Protein AF-A0A965U1M2-F1 (afdb_monomer_lite)

Foldseek 3Di:
DDFDADDPDDPVVVQPQLLQDVLNVNDRDDDPDDDDDDPDDRVVVVVLCCVQQVVFFDADWDQDPPRDTDGHRRDGPADPVQVVVCVVCVRVVNNVQWHQDPVVRDIDGD

pLDDT: mean 90.51, std 5.92, range [64.38, 96.31]

Structure (mmCIF, N/CA/C/O backbone):
data_AF-A0A965U1M2-F1
#
_entry.id   AF-A0A965U1M2-F1
#
loop_
_atom_site.group_PDB
_atom_site.id
_atom_site.type_symbol
_atom_site.label_atom_id
_atom_site.label_alt_id
_atom_site.label_comp_id
_atom_site.label_asym_id
_atom_site.label_entity_id
_atom_site.label_seq_id
_atom_site.pdbx_PDB_ins_code
_atom_site.Cartn_x
_atom_site.Cartn_y
_atom_site.Cartn_z
_atom_site.occupancy
_atom_site.B_iso_or_equiv
_atom_site.auth_seq_id
_atom_site.auth_comp_id
_atom_site.auth_asym_id
_atom_site.auth_atom_id
_atom_site.pdbx_PDB_model_num
ATOM 1 N N . LEU A 1 1 ? -6.083 -5.185 -7.635 1.00 93.50 1 LEU A N 1
ATOM 2 C CA . LEU A 1 1 ? -4.696 -5.241 -7.127 1.00 93.50 1 LEU A CA 1
ATOM 3 C C . LEU A 1 1 ? -4.208 -3.813 -6.994 1.00 93.50 1 LEU A C 1
ATOM 5 O O . LEU A 1 1 ? -4.268 -3.087 -7.980 1.00 93.50 1 LEU A O 1
ATOM 9 N N . TYR A 1 2 ? -3.771 -3.415 -5.805 1.00 96.06 2 TYR A N 1
ATOM 10 C CA . TYR A 1 2 ? -3.391 -2.030 -5.535 1.00 96.06 2 TYR A CA 1
ATOM 11 C C . TYR A 1 2 ? -2.077 -1.968 -4.776 1.00 96.06 2 TYR A C 1
ATOM 13 O O . TYR A 1 2 ? -1.844 -2.778 -3.881 1.00 96.06 2 TYR A O 1
ATOM 21 N N . LYS A 1 3 ? -1.234 -1.002 -5.140 1.00 94.69 3 LYS A N 1
ATOM 22 C CA . LYS A 1 3 ? -0.037 -0.655 -4.382 1.00 94.69 3 LYS A CA 1
ATOM 23 C C . LYS A 1 3 ? -0.384 0.460 -3.403 1.00 94.69 3 LYS A C 1
ATOM 25 O O . LYS A 1 3 ? -0.954 1.463 -3.826 1.00 94.69 3 LYS A O 1
ATOM 30 N N . VAL A 1 4 ? -0.009 0.309 -2.139 1.00 94.12 4 VAL A N 1
ATOM 31 C CA . VAL A 1 4 ? -0.118 1.360 -1.120 1.00 94.12 4 VAL A CA 1
ATOM 32 C C . VAL A 1 4 ? 1.272 1.614 -0.560 1.00 94.12 4 VAL A C 1
ATOM 34 O O . VAL A 1 4 ? 1.924 0.691 -0.085 1.00 94.12 4 VAL A O 1
ATOM 37 N N . GLY A 1 5 ? 1.725 2.860 -0.632 1.00 90.69 5 GLY A N 1
ATOM 38 C CA . GLY A 1 5 ? 3.035 3.280 -0.150 1.00 90.69 5 GLY A CA 1
ATOM 39 C C . GLY A 1 5 ? 3.073 4.790 0.036 1.00 90.69 5 GLY A C 1
ATOM 40 O O . GLY A 1 5 ? 2.099 5.482 -0.269 1.00 90.69 5 GLY A O 1
ATOM 41 N N . TYR A 1 6 ? 4.196 5.299 0.532 1.00 90.00 6 TYR A N 1
ATOM 42 C CA . TYR A 1 6 ? 4.412 6.733 0.697 1.00 90.00 6 TYR A CA 1
ATOM 43 C C . TYR A 1 6 ? 5.497 7.238 -0.259 1.00 90.00 6 TYR A C 1
ATOM 45 O O . TYR A 1 6 ? 6.340 6.482 -0.742 1.00 90.00 6 TYR A O 1
ATOM 53 N N . SER A 1 7 ? 5.486 8.539 -0.5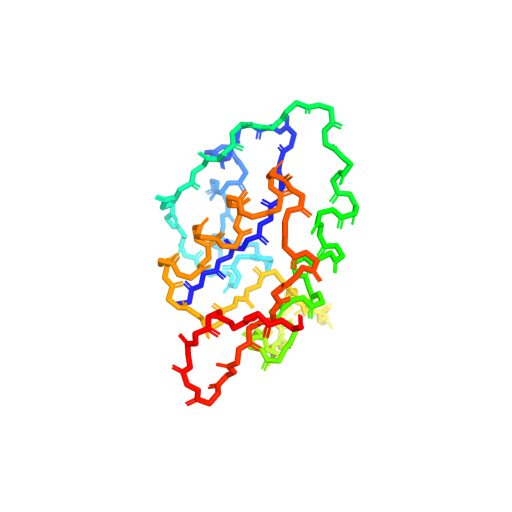31 1.00 89.44 7 SER A N 1
ATOM 54 C CA . SER A 1 7 ? 6.534 9.206 -1.299 1.00 89.44 7 SER A CA 1
ATOM 55 C C . SER A 1 7 ? 6.780 10.593 -0.723 1.00 89.44 7 SER A C 1
ATOM 57 O O . SER A 1 7 ? 5.840 11.275 -0.327 1.00 89.44 7 SER A O 1
ATOM 59 N N . THR A 1 8 ? 8.044 11.010 -0.670 1.00 88.81 8 THR A N 1
ATOM 60 C CA . THR A 1 8 ? 8.440 12.388 -0.328 1.00 88.81 8 THR A CA 1
ATOM 61 C C . THR A 1 8 ? 8.590 13.274 -1.565 1.00 88.81 8 THR A C 1
ATOM 63 O O . THR A 1 8 ? 8.725 14.487 -1.441 1.00 88.81 8 THR A O 1
ATOM 66 N N . THR A 1 9 ? 8.572 12.675 -2.756 1.00 90.44 9 THR A N 1
ATOM 67 C CA . THR A 1 9 ? 8.555 13.357 -4.053 1.00 90.44 9 THR A CA 1
ATOM 68 C C . THR A 1 9 ? 7.218 13.130 -4.750 1.00 90.44 9 THR A C 1
ATOM 70 O O . THR A 1 9 ? 6.442 12.252 -4.358 1.00 90.44 9 THR A O 1
ATOM 73 N N . GLU A 1 10 ? 6.940 13.893 -5.808 1.00 92.12 10 GLU A N 1
ATOM 74 C CA . GLU A 1 10 ? 5.717 13.720 -6.590 1.00 92.12 10 GLU A CA 1
ATOM 75 C C . GLU A 1 10 ? 5.544 12.272 -7.074 1.00 92.12 10 GLU A C 1
ATOM 77 O O . GLU A 1 10 ? 6.420 11.693 -7.725 1.00 92.12 10 GLU A O 1
ATOM 82 N N . VAL A 1 11 ? 4.366 11.697 -6.808 1.00 92.44 11 VAL A N 1
ATOM 83 C CA . VAL A 1 11 ? 4.033 10.310 -7.181 1.00 92.44 11 VAL A CA 1
ATOM 84 C C . VAL A 1 11 ? 4.200 10.089 -8.684 1.00 92.44 11 VAL A C 1
ATOM 86 O O . VAL A 1 11 ? 4.684 9.042 -9.110 1.00 92.44 11 VAL A O 1
ATOM 89 N N . LYS A 1 12 ? 3.862 11.100 -9.496 1.00 92.75 12 LYS A N 1
ATOM 90 C CA . LYS A 1 12 ? 3.996 11.053 -10.954 1.00 92.75 12 LYS A CA 1
ATOM 91 C C . LYS A 1 12 ? 5.435 10.793 -11.392 1.00 92.75 12 LYS A C 1
ATOM 93 O O . LYS A 1 12 ? 5.639 9.992 -12.297 1.00 92.75 12 LYS A O 1
ATOM 98 N N . GLU A 1 13 ? 6.413 11.418 -10.743 1.00 92.75 13 GLU A N 1
ATOM 99 C CA . GLU A 1 13 ? 7.834 11.206 -11.031 1.00 92.75 13 GLU A CA 1
ATOM 100 C C . GLU A 1 13 ? 8.279 9.803 -10.613 1.00 92.75 13 GLU A C 1
ATOM 102 O O . GLU A 1 13 ? 8.998 9.129 -11.351 1.00 92.75 13 GLU A O 1
ATOM 107 N N . ARG A 1 14 ? 7.784 9.320 -9.467 1.00 91.12 14 ARG A N 1
ATOM 108 C CA . ARG A 1 14 ? 8.148 8.011 -8.915 1.00 91.12 14 ARG A CA 1
ATOM 109 C C . ARG A 1 14 ? 7.670 6.832 -9.770 1.00 91.12 14 ARG A C 1
ATOM 111 O O . ARG A 1 14 ? 8.302 5.780 -9.726 1.00 91.12 14 ARG A O 1
ATOM 118 N N . ILE A 1 15 ? 6.589 6.990 -10.538 1.00 93.69 15 ILE A N 1
ATOM 119 C CA . ILE A 1 15 ? 6.029 5.913 -11.374 1.00 93.69 15 ILE A CA 1
ATOM 120 C C . ILE A 1 15 ? 6.476 5.952 -12.843 1.00 93.69 15 ILE A C 1
ATOM 122 O O . ILE A 1 15 ? 6.125 5.046 -13.598 1.00 93.69 15 ILE A O 1
ATOM 126 N N . LYS A 1 16 ? 7.249 6.962 -13.278 1.00 93.38 16 LYS A N 1
ATOM 127 C CA . LYS A 1 16 ? 7.658 7.109 -14.693 1.00 93.38 16 LYS A CA 1
ATOM 128 C C . LYS A 1 16 ? 8.357 5.872 -15.255 1.00 93.38 16 LYS A C 1
ATOM 130 O O . LYS A 1 16 ? 8.168 5.547 -16.422 1.00 93.38 16 LYS A O 1
ATOM 135 N N . ASN A 1 17 ? 9.148 5.190 -14.429 1.00 93.31 17 ASN A N 1
ATOM 136 C CA . ASN A 1 17 ? 9.928 4.018 -14.818 1.00 93.31 17 ASN A CA 1
ATOM 137 C C . ASN A 1 17 ? 9.340 2.696 -14.285 1.00 93.31 17 ASN A C 1
ATOM 139 O O . ASN A 1 17 ? 10.049 1.698 -14.187 1.00 93.31 17 ASN A O 1
ATOM 143 N N . ALA A 1 18 ? 8.048 2.671 -13.935 1.00 93.56 18 ALA A N 1
ATOM 144 C CA . ALA A 1 18 ? 7.404 1.523 -13.291 1.00 93.56 18 ALA A CA 1
ATOM 145 C C . ALA A 1 18 ? 7.574 0.199 -14.058 1.00 93.56 18 ALA A C 1
ATOM 147 O O . ALA A 1 18 ? 7.850 -0.836 -13.454 1.00 93.56 18 ALA A O 1
ATOM 148 N N . VAL A 1 19 ? 7.507 0.242 -15.391 1.00 93.31 19 VAL A N 1
ATOM 149 C CA . VAL A 1 19 ? 7.668 -0.938 -16.260 1.00 93.31 19 VAL A CA 1
ATOM 150 C C . VAL A 1 19 ? 9.026 -1.634 -16.113 1.00 93.31 19 VAL A C 1
ATOM 152 O O . VAL A 1 19 ? 9.128 -2.821 -16.386 1.00 93.31 19 VAL A O 1
ATOM 155 N N . ASN A 1 20 ? 10.055 -0.925 -15.644 1.00 90.56 20 ASN A N 1
ATOM 156 C CA . ASN A 1 20 ? 11.405 -1.463 -15.466 1.00 90.56 20 ASN A CA 1
ATOM 157 C C . ASN A 1 20 ? 11.766 -1.680 -13.987 1.00 90.56 20 ASN A C 1
ATOM 159 O O . ASN A 1 20 ? 12.885 -2.076 -13.670 1.00 90.56 20 ASN A O 1
ATOM 163 N N . GLU A 1 21 ? 10.852 -1.391 -13.060 1.00 90.19 21 GLU A N 1
ATOM 164 C CA . GLU A 1 21 ? 11.127 -1.407 -11.627 1.00 90.19 21 GLU A CA 1
ATOM 165 C C . GLU A 1 21 ? 10.423 -2.590 -10.935 1.00 90.19 21 GLU A C 1
ATOM 167 O O . GLU A 1 21 ? 9.191 -2.674 -10.942 1.00 90.19 21 GLU A O 1
ATOM 172 N N . PRO A 1 22 ? 11.165 -3.481 -10.245 1.00 90.12 22 PRO A N 1
ATOM 173 C CA . PRO A 1 22 ? 10.572 -4.623 -9.545 1.00 90.12 22 PRO A CA 1
ATOM 174 C C . PRO A 1 22 ? 9.533 -4.245 -8.480 1.00 90.12 22 PRO A C 1
ATOM 176 O O . PRO A 1 22 ? 8.575 -4.981 -8.265 1.00 90.12 22 PRO A O 1
ATOM 179 N N . THR A 1 23 ? 9.658 -3.074 -7.838 1.00 90.38 23 THR A N 1
ATOM 180 C CA . THR A 1 23 ? 8.655 -2.599 -6.859 1.00 90.38 23 THR A CA 1
ATOM 181 C C . THR A 1 23 ? 7.277 -2.348 -7.484 1.00 90.38 23 THR A C 1
ATOM 183 O O . THR A 1 23 ? 6.259 -2.382 -6.786 1.00 90.38 23 THR A O 1
ATOM 186 N N . TYR A 1 24 ? 7.229 -2.151 -8.804 1.00 93.12 24 TYR A N 1
ATOM 187 C CA . TYR A 1 24 ? 6.008 -1.981 -9.586 1.00 93.12 24 TYR A CA 1
ATOM 188 C C . TYR A 1 24 ? 5.645 -3.218 -10.409 1.00 93.12 24 TYR A C 1
ATOM 190 O O . TYR A 1 24 ? 4.899 -3.122 -11.379 1.00 93.12 24 TYR A O 1
ATOM 198 N N . LEU A 1 25 ? 6.168 -4.385 -10.023 1.00 92.12 25 LEU A N 1
ATOM 199 C CA . LEU A 1 25 ? 5.934 -5.650 -10.720 1.00 92.12 25 LEU A CA 1
ATOM 200 C C . LEU A 1 25 ? 6.427 -5.646 -12.177 1.00 92.12 25 LEU A C 1
ATOM 202 O O . LEU A 1 25 ? 5.983 -6.475 -12.964 1.00 92.12 25 LEU A O 1
ATOM 206 N N . MET A 1 26 ? 7.330 -4.717 -12.531 1.00 90.56 26 MET A N 1
ATOM 207 C CA . MET A 1 26 ? 7.806 -4.510 -13.905 1.00 90.56 26 MET A CA 1
ATOM 208 C C . MET A 1 26 ? 6.640 -4.323 -14.896 1.00 90.56 26 MET A C 1
ATOM 210 O O . MET A 1 26 ? 6.650 -4.821 -16.019 1.00 90.56 26 MET A O 1
ATOM 214 N N . ALA A 1 27 ? 5.596 -3.621 -14.448 1.00 92.25 27 ALA A N 1
ATOM 215 C CA . ALA A 1 27 ? 4.355 -3.413 -15.179 1.00 92.25 27 ALA A CA 1
ATOM 216 C C . ALA A 1 27 ? 3.951 -1.928 -15.159 1.00 92.25 27 ALA A C 1
ATOM 218 O O . ALA A 1 27 ? 4.344 -1.181 -14.257 1.00 92.25 27 ALA A O 1
ATOM 219 N N . PRO A 1 28 ? 3.161 -1.459 -16.144 1.00 94.38 28 PRO A N 1
ATOM 220 C CA . PRO A 1 28 ? 2.615 -0.111 -16.100 1.00 94.38 28 PRO A CA 1
ATOM 221 C C . PRO A 1 28 ? 1.656 0.026 -14.913 1.00 94.38 28 PRO A C 1
ATOM 223 O O . PRO A 1 28 ? 0.840 -0.856 -14.647 1.00 94.38 28 PRO A O 1
ATOM 226 N N . VAL A 1 29 ? 1.726 1.162 -14.220 1.00 95.50 29 VAL A N 1
ATOM 227 C CA . VAL A 1 29 ? 0.855 1.473 -13.079 1.00 95.50 29 VAL A CA 1
ATOM 228 C C . VAL A 1 29 ? 0.104 2.775 -13.312 1.00 95.50 29 VAL A C 1
ATOM 230 O O . VAL A 1 29 ? 0.555 3.656 -14.044 1.00 95.50 29 VAL A O 1
ATOM 233 N N . LYS A 1 30 ? -1.056 2.90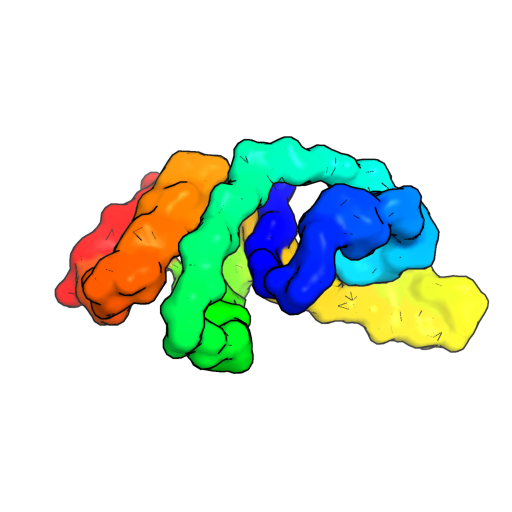1 -12.669 1.00 95.62 30 LYS A N 1
ATOM 234 C CA . LYS A 1 30 ? -1.899 4.094 -12.720 1.00 95.62 30 LYS A CA 1
ATOM 235 C C . LYS A 1 30 ? -2.086 4.643 -11.312 1.00 95.62 30 LYS A C 1
ATOM 237 O O . LYS A 1 30 ? -2.380 3.890 -10.388 1.00 95.62 30 LYS A O 1
ATOM 242 N N . ILE A 1 31 ? -1.967 5.960 -11.175 1.00 95.62 31 ILE A N 1
ATOM 243 C CA . ILE A 1 31 ? -2.343 6.667 -9.949 1.00 95.62 31 ILE A CA 1
ATOM 244 C C . ILE A 1 31 ? -3.869 6.645 -9.848 1.00 95.62 31 ILE A C 1
ATOM 246 O O . ILE A 1 31 ? -4.554 7.121 -10.755 1.00 95.62 31 ILE A O 1
ATOM 250 N N . VAL A 1 32 ? -4.386 6.059 -8.769 1.00 96.00 32 VAL A N 1
ATOM 251 C CA . VAL A 1 32 ? -5.832 5.973 -8.501 1.00 96.00 32 VAL A CA 1
ATOM 252 C C . VAL A 1 32 ? -6.271 6.875 -7.351 1.00 96.00 32 VAL A C 1
ATOM 254 O O . VAL A 1 32 ? -7.384 7.378 -7.395 1.00 96.00 32 VAL A O 1
ATOM 257 N N . SER A 1 33 ? -5.396 7.121 -6.373 1.00 92.81 33 SER A N 1
ATOM 258 C CA . SER A 1 33 ? -5.639 8.034 -5.256 1.00 92.81 33 SER A CA 1
ATOM 259 C C . SER A 1 33 ? -4.308 8.553 -4.698 1.00 92.81 33 SER A C 1
ATOM 261 O O . SER A 1 33 ? -3.286 7.865 -4.800 1.00 92.81 33 SER A O 1
ATOM 263 N N . VAL A 1 34 ? -4.308 9.775 -4.160 1.00 93.00 34 VAL A N 1
ATOM 264 C CA . VAL A 1 34 ? -3.153 10.437 -3.531 1.00 93.00 34 VAL A CA 1
ATOM 265 C C . VAL A 1 34 ? -3.649 11.197 -2.307 1.00 93.00 34 VAL A C 1
ATOM 267 O O . VAL A 1 34 ? -4.599 11.967 -2.407 1.00 93.00 34 VAL A O 1
ATOM 270 N N . TYR A 1 35 ? -2.979 11.000 -1.173 1.00 89.25 35 TYR A N 1
ATOM 271 C CA . TYR A 1 35 ? -3.307 11.646 0.094 1.00 89.25 35 TYR A CA 1
ATOM 272 C C . TYR A 1 35 ? -2.112 12.462 0.568 1.00 89.25 35 TYR A C 1
ATOM 274 O O . TYR A 1 35 ? -1.017 11.923 0.741 1.00 89.25 35 TYR A O 1
ATOM 282 N N . GLU A 1 36 ? -2.318 13.756 0.786 1.00 88.88 36 GLU A N 1
ATOM 283 C CA . GLU A 1 36 ? -1.304 14.619 1.382 1.00 88.88 36 GLU A CA 1
ATOM 284 C C . GLU A 1 36 ? -1.373 14.503 2.904 1.00 88.88 36 GLU A C 1
ATOM 286 O O . GLU A 1 36 ? -2.404 14.765 3.523 1.00 88.88 36 GLU A O 1
ATOM 291 N N . THR A 1 37 ? -0.267 14.089 3.519 1.00 83.50 37 THR A N 1
ATOM 292 C CA . THR A 1 37 ? -0.165 13.944 4.974 1.00 83.50 37 THR A CA 1
ATOM 293 C C . THR A 1 37 ? 0.975 14.804 5.496 1.00 83.50 37 THR A C 1
ATOM 295 O O . THR A 1 37 ? 2.094 14.716 4.987 1.00 83.50 37 THR A O 1
ATOM 298 N N . TYR A 1 38 ? 0.725 15.579 6.549 1.00 83.31 38 TYR A N 1
ATOM 299 C CA . TYR A 1 38 ? 1.736 16.403 7.212 1.00 83.31 38 TYR A CA 1
ATOM 300 C C . TYR A 1 38 ? 2.071 15.821 8.585 1.00 83.31 38 TYR A C 1
ATOM 302 O O . TYR A 1 38 ? 1.195 15.301 9.271 1.00 83.31 38 TYR A O 1
ATOM 310 N N . ASN A 1 39 ? 3.342 15.8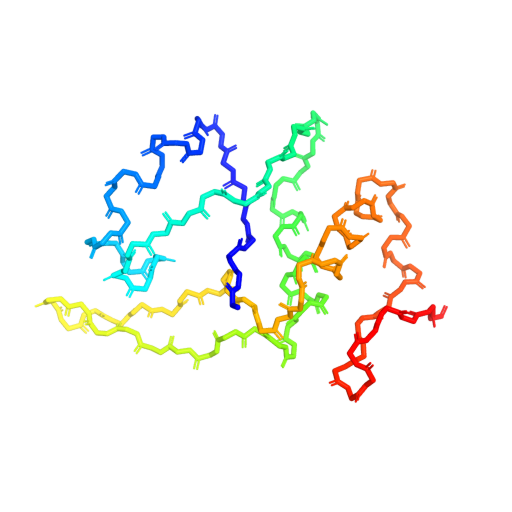98 8.992 1.00 83.31 39 ASN A N 1
ATOM 311 C CA . ASN A 1 39 ? 3.839 15.380 10.277 1.00 83.31 39 ASN A CA 1
ATOM 312 C C . ASN A 1 39 ? 3.565 13.881 10.533 1.00 83.31 39 ASN A C 1
ATOM 314 O O . ASN A 1 39 ? 3.614 13.425 11.676 1.00 83.31 39 ASN A O 1
ATOM 318 N N . MET A 1 40 ? 3.309 13.094 9.484 1.00 83.12 40 MET A N 1
ATOM 319 C CA . MET A 1 40 ? 3.102 11.654 9.607 1.00 83.12 40 MET A CA 1
ATOM 320 C C . MET A 1 40 ? 4.442 10.915 9.668 1.00 83.12 40 MET A C 1
ATOM 322 O O . MET A 1 40 ? 5.345 11.153 8.867 1.00 83.12 40 MET A O 1
ATOM 326 N N . ASN A 1 41 ? 4.569 9.971 10.600 1.00 85.88 41 ASN A N 1
ATOM 327 C CA . ASN A 1 41 ? 5.711 9.064 10.622 1.00 85.88 41 ASN A CA 1
ATOM 328 C C . ASN A 1 41 ? 5.516 7.976 9.554 1.00 85.88 41 ASN A C 1
ATOM 330 O O . ASN A 1 41 ? 4.724 7.050 9.737 1.00 85.88 41 ASN A O 1
ATOM 334 N N . THR A 1 42 ? 6.250 8.092 8.449 1.00 83.31 42 THR A N 1
ATOM 335 C CA . THR A 1 42 ? 6.113 7.218 7.276 1.00 83.31 42 THR A CA 1
ATOM 336 C C . THR A 1 42 ? 6.434 5.753 7.575 1.00 83.31 42 THR A C 1
ATOM 338 O O . THR A 1 42 ? 5.729 4.866 7.104 1.00 83.31 42 THR A O 1
ATOM 341 N N . GLN A 1 43 ? 7.421 5.479 8.434 1.00 85.31 43 GLN A N 1
ATOM 342 C CA . GLN A 1 43 ? 7.742 4.109 8.852 1.00 85.31 43 GLN A CA 1
ATOM 343 C C . GLN A 1 43 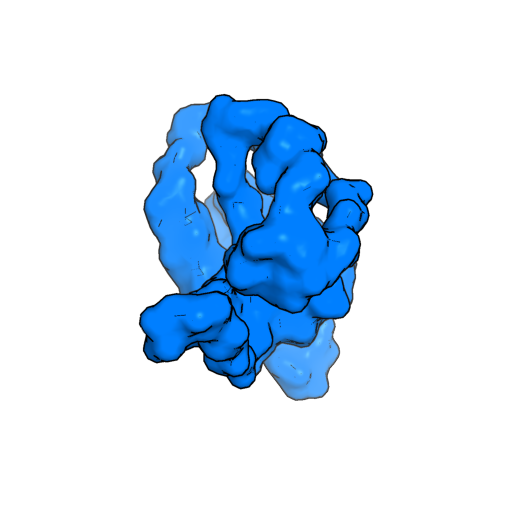? 6.598 3.473 9.646 1.00 85.31 43 GLN A C 1
ATOM 345 O O . GLN A 1 43 ? 6.266 2.309 9.431 1.00 85.31 43 GLN A O 1
ATOM 350 N N . LYS A 1 44 ? 5.973 4.229 10.560 1.00 87.06 44 LYS A N 1
ATOM 351 C CA . LYS A 1 44 ? 4.807 3.736 11.309 1.00 87.06 44 LYS A CA 1
ATOM 352 C C . LYS A 1 44 ? 3.623 3.478 10.384 1.00 87.06 44 LYS A C 1
ATOM 354 O O . LYS A 1 44 ? 2.940 2.476 10.564 1.00 87.06 44 LYS A O 1
ATOM 359 N N . PHE A 1 45 ? 3.402 4.351 9.401 1.00 88.50 45 PHE A N 1
ATOM 360 C CA . PHE A 1 45 ? 2.360 4.173 8.392 1.00 88.50 45 PHE A CA 1
ATOM 361 C C . PHE A 1 45 ? 2.541 2.863 7.618 1.00 88.50 45 PHE A C 1
ATOM 363 O O . PHE A 1 45 ? 1.618 2.052 7.573 1.00 88.50 45 PHE A O 1
ATOM 370 N N . GLU A 1 46 ? 3.737 2.616 7.075 1.00 87.12 46 GLU A N 1
ATOM 371 C CA . GLU A 1 46 ? 4.021 1.374 6.349 1.00 87.12 46 GLU A CA 1
ATOM 372 C C . GLU A 1 46 ? 3.809 0.151 7.232 1.00 87.12 46 GLU A C 1
ATOM 374 O O . GLU A 1 46 ? 3.100 -0.777 6.849 1.00 87.12 46 GLU A O 1
ATOM 379 N N . GLN A 1 47 ? 4.373 0.154 8.444 1.00 89.19 47 GLN A N 1
ATOM 380 C CA . GLN A 1 47 ? 4.202 -0.953 9.384 1.00 89.19 47 GLN A CA 1
ATOM 381 C C . GLN A 1 47 ? 2.727 -1.233 9.676 1.00 89.19 47 GLN A C 1
ATOM 3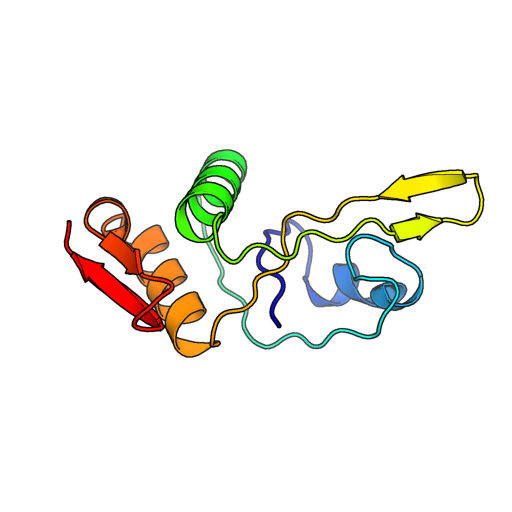83 O O . GLN A 1 47 ? 2.326 -2.395 9.759 1.00 89.19 47 GLN A O 1
ATOM 388 N N . LEU A 1 48 ? 1.920 -0.181 9.813 1.00 90.88 48 LEU A N 1
ATOM 389 C CA . LEU A 1 48 ? 0.498 -0.303 10.079 1.00 90.88 48 LEU A CA 1
ATOM 390 C C . LEU A 1 48 ? -0.233 -0.901 8.876 1.00 90.88 48 LEU A C 1
ATOM 392 O O . LEU A 1 48 ? -0.933 -1.893 9.050 1.00 90.88 48 LEU A O 1
ATOM 396 N N . ILE A 1 49 ? -0.007 -0.387 7.666 1.00 91.50 49 ILE A N 1
ATOM 397 C CA . ILE A 1 49 ? -0.590 -0.926 6.429 1.00 91.50 49 ILE A CA 1
ATOM 398 C C . ILE A 1 49 ? -0.200 -2.393 6.220 1.00 91.50 49 ILE A C 1
ATOM 400 O O . ILE A 1 49 ? -1.070 -3.236 5.997 1.00 91.50 49 ILE A O 1
ATOM 404 N N . HIS A 1 50 ? 1.085 -2.728 6.366 1.00 89.12 50 HIS A N 1
ATOM 405 C CA . HIS A 1 50 ? 1.559 -4.105 6.236 1.00 89.12 50 HIS A CA 1
ATOM 406 C C . HIS A 1 50 ? 0.944 -5.032 7.285 1.00 89.12 50 HIS A C 1
ATOM 408 O O . HIS A 1 50 ? 0.639 -6.180 6.976 1.00 89.12 50 HIS A O 1
ATOM 414 N N . LYS A 1 51 ? 0.752 -4.563 8.524 1.00 91.12 51 LYS A N 1
ATOM 415 C CA . LYS A 1 51 ? 0.096 -5.355 9.571 1.00 91.12 51 LYS A CA 1
ATOM 416 C C . LYS A 1 51 ? -1.395 -5.522 9.287 1.00 91.12 51 LYS A C 1
ATOM 418 O O . LYS A 1 51 ? -1.923 -6.620 9.442 1.00 91.12 51 LYS A O 1
ATOM 423 N N . PHE A 1 52 ? -2.059 -4.449 8.870 1.00 93.56 52 PHE A N 1
ATOM 424 C CA . PHE A 1 52 ? -3.501 -4.401 8.666 1.00 93.56 52 PHE A CA 1
ATOM 425 C C . PHE A 1 52 ? -3.944 -5.258 7.479 1.00 93.56 52 PHE A C 1
ATOM 427 O O . PHE A 1 52 ? -4.861 -6.067 7.602 1.00 93.56 52 PHE A O 1
ATOM 434 N N . PHE A 1 53 ? -3.237 -5.146 6.354 1.00 94.94 53 PHE A N 1
ATOM 435 C CA . PHE A 1 53 ? -3.507 -5.902 5.132 1.00 94.94 53 PHE A CA 1
ATOM 436 C C . PHE A 1 53 ? -2.582 -7.109 4.945 1.00 94.94 53 PHE A C 1
ATOM 438 O O . PHE A 1 53 ? -2.550 -7.701 3.871 1.00 94.94 53 PHE A O 1
ATOM 445 N N . GLY A 1 54 ? -1.839 -7.520 5.976 1.00 92.94 54 GLY A N 1
ATOM 446 C CA . GLY A 1 54 ? -0.795 -8.544 5.850 1.00 92.94 54 GLY A CA 1
ATOM 447 C C . GLY A 1 54 ? -1.283 -9.879 5.286 1.00 92.94 54 GLY A C 1
ATOM 448 O O . GLY A 1 54 ? -0.575 -10.511 4.509 1.00 92.94 54 GLY A O 1
ATOM 449 N N . LYS A 1 55 ? -2.518 -10.279 5.608 1.00 92.56 55 LYS A N 1
ATOM 450 C CA . LYS A 1 55 ? -3.131 -11.518 5.099 1.00 92.56 55 LYS A CA 1
ATOM 451 C C . LYS A 1 55 ? -3.509 -11.475 3.617 1.00 92.56 55 LYS A C 1
ATOM 453 O O . LYS A 1 55 ? -3.672 -12.522 3.004 1.00 92.56 55 LYS A O 1
ATOM 458 N N . VAL A 1 56 ? -3.666 -10.276 3.067 1.00 94.06 56 VAL A N 1
ATOM 459 C CA . VAL A 1 56 ? -4.038 -10.015 1.669 1.00 94.06 56 VAL A CA 1
ATOM 460 C C . VAL A 1 56 ? -2.926 -9.291 0.912 1.00 94.06 56 VAL A C 1
ATOM 462 O O . VAL A 1 56 ? -3.134 -8.778 -0.187 1.00 94.06 56 VAL A O 1
ATOM 465 N N . CYS A 1 57 ? -1.726 -9.265 1.494 1.00 93.81 57 CYS A N 1
ATOM 466 C CA . CYS A 1 57 ? -0.516 -8.813 0.835 1.00 93.81 57 CYS A CA 1
ATOM 467 C C . CYS A 1 57 ? -0.134 -9.813 -0.262 1.00 93.81 57 CYS A C 1
ATOM 469 O O . CYS A 1 57 ? -0.116 -11.026 -0.044 1.00 93.81 57 CYS A O 1
ATOM 471 N N . LEU A 1 58 ? 0.162 -9.298 -1.451 1.00 92.50 58 LEU A N 1
ATOM 472 C CA . LEU A 1 58 ? 0.612 -10.089 -2.582 1.00 92.50 58 LEU A CA 1
ATOM 473 C C . LEU A 1 58 ? 1.982 -10.693 -2.254 1.00 92.50 58 LEU A C 1
ATOM 475 O O . LEU A 1 58 ? 2.975 -9.979 -2.128 1.00 92.50 58 LEU A O 1
ATOM 479 N N . ASN A 1 59 ? 2.038 -12.017 -2.152 1.00 88.38 59 ASN A N 1
ATOM 480 C CA . ASN A 1 59 ? 3.278 -12.744 -1.919 1.00 88.38 59 ASN A CA 1
ATOM 481 C C . ASN A 1 59 ? 3.837 -13.263 -3.250 1.00 88.38 59 ASN A C 1
ATOM 483 O O . ASN A 1 59 ? 3.463 -14.345 -3.703 1.00 88.38 59 ASN A O 1
ATOM 487 N N . ILE A 1 60 ? 4.693 -12.466 -3.892 1.00 88.06 60 ILE A N 1
ATOM 488 C CA . ILE A 1 60 ? 5.335 -12.804 -5.167 1.00 88.06 60 ILE A CA 1
ATOM 489 C C . ILE A 1 60 ? 6.831 -12.499 -5.122 1.00 88.06 60 ILE A C 1
ATOM 491 O O . ILE A 1 60 ? 7.246 -11.456 -4.616 1.00 88.06 60 ILE A O 1
ATOM 495 N N . ASP A 1 61 ? 7.623 -13.393 -5.710 1.00 87.56 61 ASP A N 1
ATOM 496 C CA . ASP A 1 61 ? 9.049 -13.190 -5.940 1.00 87.56 61 ASP A CA 1
ATOM 497 C C . ASP A 1 61 ? 9.298 -12.846 -7.408 1.00 87.56 61 ASP A C 1
ATOM 499 O O . ASP A 1 61 ? 8.943 -13.602 -8.314 1.00 87.56 61 ASP A O 1
ATOM 503 N N . ILE A 1 62 ? 9.947 -11.710 -7.639 1.00 84.75 62 ILE A N 1
ATOM 504 C CA . ILE A 1 62 ? 10.335 -11.247 -8.970 1.00 84.75 62 ILE A CA 1
ATOM 505 C C . ILE A 1 62 ? 11.827 -11.484 -9.137 1.00 84.75 62 ILE A C 1
ATOM 507 O O . ILE A 1 62 ? 12.636 -11.056 -8.311 1.00 84.75 62 ILE A O 1
ATOM 511 N N . SER A 1 63 ? 12.196 -12.162 -10.219 1.00 79.38 63 SER A N 1
ATOM 512 C CA . SER A 1 63 ? 13.594 -12.382 -10.581 1.00 79.38 63 SER A CA 1
ATOM 513 C C . SER A 1 63 ? 14.033 -11.262 -11.523 1.00 79.38 63 SER A C 1
ATOM 515 O O . SER A 1 63 ? 13.503 -11.162 -12.623 1.00 79.38 63 SER A O 1
ATOM 517 N N . GLY A 1 64 ? 14.957 -10.404 -11.086 1.00 71.62 64 GLY A N 1
ATOM 518 C CA . GLY A 1 64 ? 15.567 -9.393 -11.958 1.00 71.62 64 GLY A CA 1
ATOM 519 C C . GLY A 1 64 ? 16.728 -9.954 -12.790 1.00 71.62 64 GLY A C 1
ATOM 520 O O . GLY A 1 64 ? 17.186 -11.074 -12.552 1.00 71.62 64 GLY A O 1
ATOM 521 N N . ASP A 1 65 ? 17.273 -9.136 -13.695 1.00 70.25 65 ASP A N 1
ATOM 522 C CA . ASP A 1 65 ? 18.312 -9.518 -14.673 1.00 70.25 65 ASP A CA 1
ATOM 523 C C . ASP A 1 65 ? 19.628 -10.050 -14.065 1.00 70.25 65 ASP A C 1
ATOM 525 O O . ASP A 1 65 ? 20.431 -10.677 -14.748 1.00 70.25 65 ASP A O 1
ATOM 529 N N . ALA A 1 66 ? 19.862 -9.831 -12.768 1.00 64.38 66 ALA A N 1
ATOM 530 C CA . ALA A 1 66 ? 21.118 -10.155 -12.086 1.00 64.38 66 ALA A CA 1
ATOM 531 C C . ALA A 1 66 ? 20.996 -11.269 -11.028 1.00 64.38 66 ALA A C 1
ATOM 533 O O . ALA A 1 66 ? 21.723 -11.241 -10.036 1.00 64.38 66 ALA A O 1
ATOM 534 N N . SER A 1 67 ? 20.054 -12.214 -11.164 1.00 65.00 67 SER A N 1
ATOM 535 C CA . SER A 1 67 ? 19.732 -13.252 -10.152 1.00 65.00 67 SER A CA 1
ATOM 536 C C . SER A 1 67 ? 19.258 -12.719 -8.786 1.00 65.00 67 SER A C 1
ATOM 538 O O . SER A 1 67 ? 19.057 -13.479 -7.837 1.00 65.00 67 SER A O 1
ATOM 540 N N . LYS A 1 68 ? 19.029 -11.404 -8.681 1.00 74.62 68 LYS A N 1
ATOM 541 C CA . LYS A 1 68 ? 18.453 -10.762 -7.498 1.00 74.62 68 LYS A CA 1
ATOM 542 C C . LYS A 1 68 ? 16.952 -11.024 -7.459 1.00 74.62 68 LYS A C 1
ATOM 544 O O . LYS A 1 68 ? 16.247 -10.754 -8.432 1.00 74.62 68 LYS A O 1
ATOM 549 N N . ARG A 1 69 ? 16.481 -11.524 -6.317 1.00 82.06 69 ARG A N 1
ATOM 550 C CA . ARG A 1 69 ? 15.057 -11.681 -6.022 1.00 82.06 69 ARG A CA 1
ATOM 551 C C . ARG A 1 69 ? 14.537 -10.426 -5.337 1.00 82.06 69 ARG A C 1
ATOM 553 O O . ARG A 1 69 ? 15.156 -9.938 -4.393 1.00 82.06 69 ARG A O 1
ATOM 560 N N . TYR A 1 70 ? 13.406 -9.929 -5.813 1.00 85.69 70 TYR A N 1
ATOM 561 C CA . TYR A 1 70 ? 12.694 -8.797 -5.241 1.00 85.69 70 TYR A CA 1
ATOM 562 C C . TYR A 1 70 ? 11.308 -9.256 -4.801 1.00 85.69 70 TYR A C 1
ATOM 564 O O . TYR A 1 70 ? 10.559 -9.804 -5.606 1.00 85.69 70 TYR A O 1
ATOM 572 N N . THR A 1 71 ? 10.962 -8.992 -3.544 1.00 87.00 71 THR A N 1
ATOM 573 C CA . THR A 1 71 ? 9.660 -9.351 -2.967 1.00 87.00 71 THR A CA 1
ATOM 574 C C . THR A 1 71 ? 8.954 -8.064 -2.535 1.00 87.00 71 THR A C 1
ATOM 576 O O . THR A 1 71 ? 9.172 -7.588 -1.414 1.00 87.00 71 THR A O 1
ATOM 579 N N . PRO A 1 72 ? 8.175 -7.421 -3.421 1.00 88.12 72 PRO A N 1
ATOM 580 C CA . PRO A 1 72 ? 7.508 -6.170 -3.092 1.00 88.12 72 PRO A CA 1
ATOM 581 C C . PRO A 1 72 ? 6.355 -6.425 -2.113 1.00 88.12 72 PRO A C 1
ATOM 583 O O . PRO A 1 72 ? 5.448 -7.196 -2.402 1.00 88.12 72 PRO A O 1
ATOM 586 N N . ARG A 1 73 ? 6.377 -5.762 -0.950 1.00 88.50 73 ARG A N 1
ATOM 587 C CA . ARG A 1 73 ? 5.405 -5.985 0.146 1.00 88.50 73 ARG A CA 1
ATOM 588 C C . ARG A 1 73 ? 4.259 -4.979 0.197 1.00 88.50 73 ARG A C 1
ATOM 590 O O . ARG A 1 73 ? 3.454 -4.994 1.121 1.00 88.50 73 ARG A O 1
ATOM 597 N N . GLU A 1 74 ? 4.223 -4.071 -0.763 1.00 91.44 74 GLU A N 1
ATOM 598 C CA . GLU A 1 74 ? 3.323 -2.915 -0.789 1.00 91.44 74 GLU A CA 1
ATOM 599 C C . GLU A 1 74 ? 2.095 -3.151 -1.678 1.00 91.44 74 GLU A C 1
ATOM 601 O O . GLU A 1 74 ? 1.354 -2.214 -1.956 1.00 91.44 74 GLU A O 1
ATOM 606 N N . TRP A 1 75 ? 1.898 -4.372 -2.177 1.00 95.12 75 TRP A N 1
ATOM 607 C CA . TRP A 1 75 ? 0.800 -4.728 -3.071 1.00 95.12 75 TRP A CA 1
ATOM 608 C C . TRP A 1 75 ? -0.243 -5.557 -2.337 1.00 95.12 75 TRP A C 1
ATOM 610 O O . TRP A 1 75 ? 0.102 -6.529 -1.674 1.00 95.12 75 TRP A O 1
ATOM 620 N N . PHE A 1 76 ? -1.517 -5.206 -2.489 1.00 95.56 76 PHE A N 1
ATOM 621 C CA . PHE A 1 76 ? -2.610 -5.817 -1.741 1.00 95.56 76 PHE A CA 1
ATOM 622 C C . PHE A 1 76 ? -3.777 -6.212 -2.655 1.00 95.56 76 PHE A C 1
ATOM 624 O O . PHE A 1 76 ? -4.157 -5.490 -3.590 1.00 95.56 76 PHE A O 1
ATOM 631 N N . VAL A 1 77 ? -4.346 -7.387 -2.384 1.00 94.88 77 VAL A N 1
ATOM 632 C CA . VAL A 1 77 ? -5.519 -7.947 -3.068 1.00 94.88 77 VAL A CA 1
ATOM 633 C C . VAL A 1 77 ? -6.766 -7.573 -2.271 1.00 94.88 77 VAL A C 1
ATOM 635 O O . VAL A 1 77 ? -7.326 -8.377 -1.537 1.00 94.88 77 VAL A O 1
ATOM 638 N N . VAL A 1 78 ? -7.151 -6.304 -2.378 1.00 95.06 78 VAL A N 1
ATOM 639 C CA . VAL A 1 78 ? -8.294 -5.702 -1.674 1.00 95.06 78 VAL A CA 1
ATOM 640 C C . VAL A 1 78 ? -8.998 -4.749 -2.633 1.00 95.06 78 VAL A C 1
ATOM 642 O O . VAL A 1 78 ? -8.390 -4.312 -3.614 1.00 95.06 78 VAL A O 1
ATOM 645 N N . SER A 1 79 ? -10.266 -4.432 -2.393 1.00 95.19 79 SER A N 1
ATOM 646 C CA . SER A 1 79 ? -10.977 -3.407 -3.153 1.00 95.19 79 SER A CA 1
ATOM 647 C C . SER A 1 79 ? -10.477 -1.998 -2.805 1.00 95.19 79 SER A C 1
ATOM 649 O O . SER A 1 79 ? -9.912 -1.763 -1.733 1.00 95.19 79 SER A O 1
ATOM 651 N N . LEU A 1 80 ? -10.665 -1.053 -3.733 1.00 94.50 80 LEU A N 1
ATOM 652 C CA . LEU A 1 80 ? -10.217 0.328 -3.542 1.00 94.50 80 LEU A CA 1
ATOM 653 C C . LEU A 1 80 ? -10.936 0.993 -2.362 1.00 94.50 80 LEU A C 1
ATOM 655 O O . LEU A 1 80 ? -10.270 1.593 -1.533 1.00 94.50 80 LEU A O 1
ATOM 659 N N . ASP A 1 81 ? -12.249 0.810 -2.230 1.00 95.12 81 ASP A N 1
ATOM 660 C CA . ASP A 1 81 ? -13.058 1.415 -1.164 1.00 95.12 81 ASP A CA 1
ATOM 661 C C . ASP A 1 81 ? -12.573 1.030 0.244 1.00 95.12 81 ASP A C 1
ATOM 663 O O . ASP A 1 81 ? -12.539 1.860 1.153 1.00 95.12 81 ASP A O 1
ATOM 667 N N . ILE A 1 82 ? -12.121 -0.215 0.422 1.00 96.31 82 ILE A N 1
ATOM 668 C CA . ILE A 1 82 ? -11.556 -0.680 1.690 1.00 96.31 82 ILE A CA 1
ATOM 669 C C . ILE A 1 82 ? -10.204 -0.020 1.963 1.00 96.31 82 ILE A C 1
ATOM 671 O O . ILE A 1 82 ? -9.915 0.325 3.111 1.00 96.31 82 ILE A O 1
ATOM 675 N N . ILE A 1 83 ? -9.376 0.157 0.930 1.00 95.38 83 ILE A N 1
ATOM 676 C CA . ILE A 1 83 ? -8.089 0.847 1.055 1.00 95.38 83 ILE A CA 1
ATOM 677 C C . ILE A 1 83 ? -8.326 2.307 1.431 1.00 95.38 83 ILE A C 1
ATOM 679 O O . ILE A 1 83 ? -7.747 2.766 2.410 1.00 95.38 83 ILE A O 1
ATOM 683 N N . GLU A 1 84 ? -9.195 3.015 0.711 1.00 94.94 84 GLU A N 1
ATOM 684 C CA . GLU A 1 84 ? -9.507 4.424 0.975 1.00 94.94 84 GLU A CA 1
ATOM 685 C C . GLU A 1 84 ? -10.015 4.610 2.409 1.00 94.94 84 GLU A C 1
ATOM 687 O O . GLU A 1 84 ? -9.473 5.422 3.160 1.00 94.94 84 GLU A O 1
ATOM 692 N N . LYS A 1 85 ? -10.953 3.763 2.848 1.00 95.12 85 LYS A N 1
ATOM 693 C CA . LYS A 1 85 ? -11.469 3.793 4.220 1.00 95.12 85 LYS A CA 1
ATOM 694 C C . LYS A 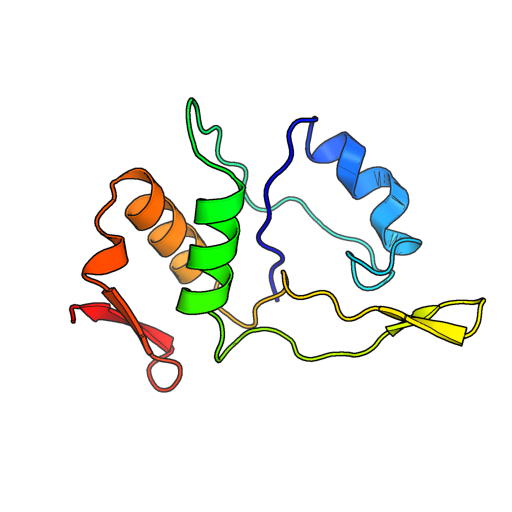1 85 ? -10.401 3.478 5.269 1.00 95.12 85 LYS A C 1
ATOM 696 O O . LYS A 1 85 ? -10.385 4.085 6.336 1.00 95.12 85 LYS A O 1
ATOM 701 N N . ALA A 1 86 ? -9.497 2.538 4.994 1.00 94.62 86 ALA A N 1
ATOM 702 C CA . ALA A 1 86 ? -8.385 2.258 5.898 1.00 94.62 86 ALA A CA 1
ATOM 703 C C . ALA A 1 86 ? -7.434 3.460 6.008 1.00 94.62 86 ALA A C 1
ATOM 705 O O . ALA A 1 86 ? -6.999 3.778 7.111 1.00 94.62 86 ALA A O 1
ATOM 706 N N . ILE A 1 87 ? -7.148 4.158 4.904 1.00 92.44 87 ILE A N 1
ATOM 707 C CA . ILE A 1 87 ? -6.327 5.376 4.916 1.00 92.44 87 ILE A CA 1
ATOM 708 C C . ILE A 1 87 ? -6.989 6.479 5.745 1.00 92.44 87 ILE A C 1
ATOM 710 O O . ILE A 1 87 ? -6.321 7.075 6.588 1.00 92.44 87 ILE A O 1
ATOM 714 N N . GLU A 1 88 ? -8.292 6.708 5.585 1.00 92.62 88 GLU A N 1
ATOM 715 C CA . GLU A 1 88 ? -9.041 7.670 6.406 1.00 92.62 88 GLU A CA 1
ATOM 716 C C . GLU A 1 88 ? -8.933 7.352 7.903 1.00 92.62 88 GLU A C 1
ATOM 718 O O . GLU A 1 88 ? -8.618 8.230 8.706 1.00 92.62 88 GLU A O 1
ATOM 723 N N . LEU A 1 89 ? -9.118 6.081 8.274 1.00 93.50 89 LEU A N 1
ATOM 724 C CA . LEU A 1 89 ? -8.983 5.614 9.654 1.00 93.50 89 LEU A CA 1
ATOM 725 C C . LEU A 1 89 ? -7.545 5.737 10.186 1.00 93.50 89 LEU A C 1
ATOM 727 O O . LEU A 1 89 ? -7.341 5.918 11.385 1.00 93.50 89 LEU A O 1
ATOM 731 N N . ILE A 1 90 ? -6.528 5.612 9.329 1.00 90.56 90 ILE A N 1
ATOM 732 C CA . ILE A 1 90 ? -5.124 5.808 9.719 1.00 90.56 90 ILE A CA 1
ATOM 733 C C . ILE A 1 90 ? -4.854 7.281 10.000 1.00 90.56 90 ILE A C 1
ATOM 735 O O . ILE A 1 90 ? -4.204 7.601 10.994 1.00 90.56 90 ILE A O 1
ATOM 739 N N . ILE A 1 91 ? -5.367 8.166 9.145 1.00 88.25 91 ILE A N 1
ATOM 740 C CA . ILE A 1 91 ? -5.225 9.615 9.298 1.00 88.25 91 ILE A CA 1
ATOM 741 C C . ILE A 1 91 ? -5.950 10.093 10.563 1.00 88.25 91 ILE A C 1
ATOM 743 O O . ILE A 1 91 ? -5.403 10.918 11.293 1.00 88.25 91 ILE A O 1
ATOM 747 N N . SER A 1 92 ? -7.142 9.561 10.856 1.00 90.69 92 SER A N 1
ATOM 748 C CA . SER A 1 92 ? -7.878 9.895 12.083 1.00 90.69 92 SER A CA 1
ATOM 749 C C . SER A 1 92 ? -7.311 9.232 13.344 1.00 90.69 92 SER A C 1
ATOM 751 O O . SER A 1 92 ? -7.593 9.689 14.447 1.00 90.69 92 SER A O 1
ATOM 753 N N . GLY A 1 93 ? -6.513 8.170 13.197 1.00 89.56 93 GLY A N 1
ATOM 754 C CA . GLY A 1 93 ? -5.990 7.360 14.302 1.00 89.56 93 GLY A CA 1
ATOM 755 C C . GLY A 1 93 ? -6.935 6.248 14.777 1.00 89.56 93 GLY A C 1
ATOM 756 O O . GLY A 1 93 ? -6.538 5.424 15.598 1.00 89.56 93 GLY A O 1
ATOM 757 N N . GLU A 1 94 ? -8.143 6.166 14.221 1.00 93.94 94 GLU A N 1
ATOM 758 C CA . GLU A 1 94 ? -9.184 5.200 14.593 1.00 93.94 94 GLU A CA 1
ATOM 759 C C . GLU A 1 94 ? -8.904 3.776 14.096 1.00 93.94 94 GLU A C 1
ATOM 761 O O . GLU A 1 94 ? -9.510 2.822 14.575 1.00 93.94 94 GLU A O 1
ATOM 766 N N . ILE A 1 95 ? -7.973 3.594 13.151 1.00 93.06 95 ILE A N 1
ATOM 767 C CA . ILE A 1 95 ? -7.645 2.288 12.548 1.00 93.06 95 ILE A CA 1
ATOM 768 C C . ILE A 1 95 ? -7.307 1.202 13.578 1.00 93.06 95 ILE A C 1
ATOM 770 O O . ILE A 1 95 ? -7.499 0.018 13.313 1.00 93.06 95 ILE A O 1
ATOM 774 N N . ILE A 1 96 ? -6.835 1.593 14.767 1.00 92.00 96 ILE A N 1
ATOM 775 C CA . ILE A 1 96 ? -6.525 0.683 15.877 1.00 92.00 96 ILE A CA 1
ATOM 776 C C . ILE A 1 96 ? -7.758 -0.044 16.423 1.00 92.00 96 ILE A C 1
ATOM 778 O O . ILE A 1 96 ? -7.598 -1.071 17.073 1.00 92.00 96 ILE A O 1
ATOM 782 N N . HIS A 1 97 ? -8.957 0.479 16.165 1.00 95.19 97 HIS A N 1
ATOM 783 C CA . HIS A 1 97 ? -10.237 -0.110 16.548 1.00 95.19 97 HIS A CA 1
ATOM 784 C C . HIS A 1 97 ? -10.820 -1.001 15.457 1.00 95.19 97 HIS A C 1
ATOM 786 O O . HIS A 1 97 ? -11.930 -1.498 15.610 1.00 95.19 97 HIS A O 1
ATOM 792 N N . TYR A 1 98 ? -10.090 -1.221 14.362 1.00 95.81 98 TYR A N 1
ATOM 793 C CA . TYR A 1 98 ? -10.553 -2.014 13.235 1.00 95.81 98 TYR A CA 1
ATOM 794 C C . TYR A 1 98 ? -9.562 -3.122 12.882 1.00 95.81 98 TYR A C 1
ATOM 796 O O . TYR A 1 98 ? -8.360 -3.046 13.134 1.00 95.81 98 TYR A O 1
ATOM 804 N N . ARG A 1 99 ? -10.077 -4.156 12.221 1.00 94.81 99 ARG A N 1
ATOM 805 C CA . ARG A 1 99 ? -9.282 -5.113 11.450 1.00 94.81 99 ARG A CA 1
ATOM 806 C C . ARG A 1 99 ? -9.940 -5.371 10.104 1.00 94.81 99 ARG A C 1
ATOM 808 O O . ARG A 1 99 ? -11.166 -5.327 9.990 1.00 94.81 99 ARG A O 1
ATOM 815 N N . TYR A 1 100 ? -9.129 -5.685 9.102 1.00 96.00 100 TYR A N 1
ATOM 816 C CA . TYR A 1 100 ? -9.636 -6.250 7.860 1.00 96.00 100 TYR A CA 1
ATOM 817 C C . TYR A 1 100 ? -9.960 -7.737 8.059 1.00 96.00 100 TYR A C 1
ATOM 819 O O . TYR A 1 100 ? -9.163 -8.487 8.631 1.00 96.00 100 TYR A O 1
ATOM 827 N N . ASP A 1 101 ? -11.144 -8.151 7.617 1.00 94.25 101 ASP A N 1
ATOM 828 C CA . ASP A 1 101 ? -11.575 -9.542 7.590 1.00 94.25 101 ASP A CA 1
ATOM 829 C C . ASP A 1 101 ? -11.570 -10.059 6.152 1.00 94.25 101 ASP A C 1
ATOM 831 O O . ASP A 1 101 ? -12.419 -9.698 5.341 1.00 94.25 101 ASP A O 1
ATOM 835 N N . GLU A 1 102 ? -10.611 -10.929 5.843 1.00 92.75 102 GLU A N 1
ATOM 836 C CA . GLU A 1 102 ? -10.393 -11.443 4.490 1.00 92.75 102 GLU A CA 1
ATOM 837 C C . GLU A 1 102 ? -11.523 -12.351 3.983 1.00 92.75 102 GLU A C 1
ATOM 839 O O . GLU A 1 102 ? -11.651 -12.562 2.785 1.00 92.75 102 GLU A O 1
ATOM 844 N N . LYS A 1 103 ? -12.342 -12.902 4.888 1.00 92.19 103 LYS A N 1
ATOM 845 C CA . LYS A 1 103 ? -13.448 -13.802 4.530 1.00 92.19 103 LYS A CA 1
ATOM 846 C C . LYS A 1 103 ? -14.695 -13.042 4.103 1.00 92.19 103 LYS A C 1
ATOM 848 O O . LYS A 1 103 ? -15.401 -13.488 3.206 1.00 92.19 103 LYS A O 1
ATOM 853 N N . SER A 1 104 ? -14.992 -11.941 4.788 1.00 93.62 104 SER A N 1
ATOM 854 C CA . SER A 1 104 ? -16.132 -11.075 4.474 1.00 93.62 104 SER A CA 1
ATOM 855 C C . SER A 1 104 ? -15.765 -9.879 3.594 1.00 93.62 104 SER A C 1
ATOM 857 O O . SER A 1 104 ? -16.666 -9.144 3.193 1.00 93.62 104 SER A O 1
ATOM 859 N N . GLU A 1 105 ? -14.472 -9.695 3.310 1.00 93.44 105 GLU A N 1
ATOM 860 C CA . GLU A 1 105 ? -13.892 -8.586 2.547 1.00 93.44 105 GLU A CA 1
ATOM 861 C C . GLU A 1 105 ? -14.260 -7.204 3.115 1.00 93.44 105 GLU A C 1
ATOM 863 O O . GLU A 1 105 ? -14.538 -6.258 2.381 1.00 93.44 105 GLU A O 1
ATOM 868 N N . ARG A 1 106 ? -14.288 -7.073 4.449 1.00 94.44 106 ARG A N 1
ATOM 869 C CA . ARG A 1 106 ? -14.769 -5.865 5.141 1.00 94.44 106 ARG A CA 1
ATOM 870 C C . ARG A 1 106 ? -13.871 -5.433 6.290 1.00 94.44 106 ARG A C 1
ATOM 872 O O . ARG A 1 106 ? -13.137 -6.226 6.874 1.00 94.44 106 ARG A O 1
ATOM 879 N N . LEU A 1 107 ? -13.992 -4.154 6.647 1.00 95.06 107 LEU A N 1
ATOM 880 C CA . LEU A 1 107 ? -13.486 -3.628 7.912 1.00 95.06 107 LEU A CA 1
ATOM 881 C C . LEU A 1 107 ? -14.487 -3.932 9.022 1.00 95.06 107 LEU A C 1
ATOM 883 O O . LEU A 1 107 ? -15.663 -3.585 8.910 1.00 95.06 107 LEU A O 1
ATOM 887 N N . ILE A 1 108 ? -14.009 -4.540 10.097 1.00 95.38 108 ILE A N 1
ATOM 888 C CA . ILE A 1 108 ? -14.805 -4.837 11.287 1.00 95.38 108 ILE A CA 1
ATOM 889 C C . ILE A 1 108 ? -14.140 -4.228 12.513 1.00 95.38 108 ILE A C 1
ATOM 891 O O . ILE A 1 108 ? -12.912 -4.211 12.602 1.00 95.38 108 ILE A O 1
ATOM 895 N N . MET A 1 109 ? -14.952 -3.718 13.439 1.00 94.06 109 MET A N 1
ATOM 896 C CA . MET A 1 109 ? -14.439 -3.228 14.715 1.00 94.06 109 MET A CA 1
ATOM 897 C C . MET A 1 109 ? -13.932 -4.390 15.574 1.00 94.06 109 MET A C 1
ATOM 899 O O . MET A 1 109 ? -14.485 -5.494 15.509 1.00 94.06 109 MET A O 1
ATOM 903 N N . ILE A 1 110 ? -12.872 -4.135 16.340 1.00 91.12 110 ILE A N 1
ATOM 904 C CA . ILE A 1 110 ? -12.281 -5.066 17.314 1.00 91.12 110 ILE A CA 1
ATOM 905 C C . ILE A 1 110 ? -12.647 -4.711 18.749 1.00 91.12 110 ILE A C 1
ATOM 907 O O . ILE A 1 110 ? -12.830 -3.510 19.039 1.00 91.12 110 ILE A O 1
#

Sequence (110 aa):
LYKVGYSTTEVKERIKNAVNEPTYLMAPVKIVSVYETYNMNTQKFEQLIHKFFGKVCLNIDISGDASKRYTPREWFVVSLDIIEKAIELIISGEIIHYRYDEKSERLIMI

Secondary structure (DSSP, 8-state):
-EE----SS-HHHHTTTGGG-GGGTTS----------SS--HHHHHHHHHHHSGGGB----EE-TTS-EE---SEE-S-HHHHHHHHHHHHHSGGGGEEEETTTTEEEE-

Radius of gyration: 14.66 Å; chains: 1; bounding box: 37×30×34 Å